Protein AF-A0A2G6DSP4-F1 (afdb_monomer_lite)

Foldseek 3Di:
DVVVVVVVVVVVVVVVVVVVVVVVVVVVPPPPDPDPDDDDDDDDDDDDDDDYDDDDDDDDDDDDDDDDDDDDDDDDDDDDDDDDPPDPPDADPVCLVVQVPVDDDPRSVVNCLVSVVDDDDPDDDLVPPDDPSSLSNLLSVCLVVLPLVSLVVRPDPSSSVVSNVSSVVVVVVVVD

pLDDT: mean 72.89, std 23.58, range [30.69, 98.0]

Structure (mmCIF, N/CA/C/O backbone):
data_AF-A0A2G6DSP4-F1
#
_entry.id   AF-A0A2G6DSP4-F1
#
loop_
_atom_site.group_PDB
_atom_site.id
_atom_site.type_symbol
_atom_site.label_atom_id
_atom_site.label_alt_id
_atom_site.label_comp_id
_atom_site.label_asym_id
_atom_site.label_entity_id
_atom_site.label_seq_id
_atom_site.pdbx_PDB_ins_code
_atom_site.Cartn_x
_atom_site.Cartn_y
_atom_site.Cartn_z
_atom_site.occupancy
_atom_site.B_iso_or_equiv
_atom_site.auth_seq_id
_atom_site.auth_comp_id
_atom_site.auth_asym_id
_atom_site.auth_atom_id
_atom_site.pdbx_PDB_model_num
ATOM 1 N N . MET A 1 1 ? 31.392 -7.273 -40.572 1.00 74.06 1 MET A N 1
ATOM 2 C CA . MET A 1 1 ? 29.928 -7.305 -40.811 1.00 74.06 1 MET A CA 1
ATOM 3 C C . MET A 1 1 ? 29.122 -7.469 -39.525 1.00 74.06 1 MET A C 1
ATOM 5 O O . MET A 1 1 ? 28.198 -6.696 -39.330 1.00 74.06 1 MET A O 1
ATOM 9 N N . PHE A 1 2 ? 29.510 -8.366 -38.612 1.00 83.56 2 PHE A N 1
ATOM 10 C CA . PHE A 1 2 ? 28.795 -8.633 -37.350 1.00 83.56 2 PHE A CA 1
ATOM 11 C C . PHE A 1 2 ? 28.481 -7.394 -36.487 1.00 83.56 2 PHE A C 1
ATOM 13 O O . PHE A 1 2 ? 27.360 -7.232 -36.020 1.00 83.56 2 PHE A O 1
ATOM 20 N N . LYS A 1 3 ? 29.431 -6.455 -36.355 1.00 89.69 3 LYS A N 1
ATOM 21 C CA . LYS A 1 3 ? 29.222 -5.204 -35.598 1.00 89.69 3 LYS A CA 1
ATOM 22 C C . LYS A 1 3 ? 28.083 -4.334 -36.150 1.00 89.69 3 LYS A C 1
ATOM 24 O O . LYS A 1 3 ? 27.388 -3.697 -35.375 1.00 89.69 3 LYS A O 1
ATOM 29 N N . LYS A 1 4 ? 27.869 -4.324 -37.472 1.00 91.62 4 LYS A N 1
ATOM 30 C CA . LYS A 1 4 ? 26.783 -3.546 -38.092 1.00 91.62 4 LYS A CA 1
ATOM 31 C C . LYS A 1 4 ? 25.419 -4.172 -37.792 1.00 91.62 4 LYS A C 1
ATOM 33 O O . LYS A 1 4 ? 24.490 -3.451 -37.468 1.00 91.62 4 LYS A O 1
ATOM 38 N N . ILE A 1 5 ? 25.343 -5.504 -37.815 1.00 95.62 5 ILE A N 1
ATOM 39 C CA . ILE A 1 5 ? 24.121 -6.264 -37.510 1.00 95.62 5 ILE A CA 1
ATOM 40 C C . ILE A 1 5 ? 23.696 -6.052 -36.050 1.00 95.62 5 ILE A C 1
ATOM 42 O O . ILE A 1 5 ? 22.528 -5.782 -35.791 1.00 95.62 5 ILE A O 1
ATOM 46 N N . LEU A 1 6 ? 24.643 -6.096 -35.106 1.00 95.31 6 LEU A N 1
ATOM 47 C CA . LEU A 1 6 ? 24.352 -5.854 -33.687 1.00 95.31 6 LEU A CA 1
ATOM 48 C C . LEU A 1 6 ? 23.827 -4.436 -33.428 1.00 95.31 6 LEU A C 1
ATOM 50 O O . LEU A 1 6 ? 22.867 -4.269 -32.682 1.00 95.31 6 LEU A O 1
ATOM 54 N N . ILE A 1 7 ? 24.407 -3.424 -34.082 1.00 96.88 7 ILE A N 1
ATOM 55 C CA . ILE A 1 7 ? 23.937 -2.036 -33.960 1.00 96.88 7 ILE A CA 1
ATOM 56 C C . ILE A 1 7 ? 22.513 -1.896 -34.513 1.00 96.88 7 ILE A C 1
ATOM 58 O O . ILE A 1 7 ? 21.670 -1.270 -33.878 1.00 96.88 7 ILE A O 1
ATOM 62 N N . THR A 1 8 ? 22.215 -2.511 -35.661 1.00 97.25 8 THR A N 1
ATOM 63 C CA . THR A 1 8 ? 20.864 -2.473 -36.239 1.00 97.25 8 THR A CA 1
ATOM 64 C C . THR A 1 8 ? 19.833 -3.137 -35.324 1.00 97.25 8 THR A C 1
ATOM 66 O O . THR A 1 8 ? 18.770 -2.564 -35.104 1.00 97.25 8 THR A O 1
ATOM 69 N N . LEU A 1 9 ? 20.151 -4.296 -34.737 1.00 96.94 9 LEU A N 1
ATOM 70 C CA . LEU A 1 9 ? 19.259 -4.973 -33.788 1.00 96.94 9 LEU A CA 1
ATOM 71 C C . LEU A 1 9 ? 19.007 -4.139 -32.526 1.00 96.94 9 LEU A C 1
ATOM 73 O O . LEU A 1 9 ? 17.872 -4.060 -32.062 1.00 96.94 9 LEU A O 1
ATOM 77 N N . TYR A 1 10 ? 20.039 -3.474 -32.006 1.00 97.31 10 TYR A N 1
ATOM 78 C CA . TYR A 1 10 ? 19.914 -2.603 -30.838 1.00 97.31 10 TYR A CA 1
ATOM 79 C C . TYR A 1 10 ? 18.971 -1.417 -31.093 1.00 97.31 10 TYR A C 1
ATOM 81 O O . TYR A 1 10 ? 18.106 -1.124 -30.270 1.00 97.31 10 TYR A O 1
ATOM 89 N N . ILE A 1 11 ? 19.075 -0.780 -32.263 1.00 97.94 11 ILE A N 1
ATOM 90 C CA . ILE A 1 11 ? 18.191 0.332 -32.648 1.00 97.94 11 ILE A CA 1
ATOM 91 C C . ILE A 1 11 ? 16.733 -0.138 -32.758 1.00 97.94 11 ILE A C 1
ATOM 93 O O . ILE A 1 11 ? 15.834 0.554 -32.282 1.00 97.94 11 ILE A O 1
ATOM 97 N N . ILE A 1 12 ? 16.494 -1.321 -33.337 1.00 98.00 12 ILE A N 1
ATOM 98 C CA . ILE A 1 12 ? 15.145 -1.898 -33.453 1.00 98.00 12 ILE A CA 1
ATOM 99 C C . ILE A 1 12 ? 14.545 -2.166 -32.065 1.00 98.00 12 ILE A C 1
ATOM 101 O O . ILE A 1 12 ? 13.392 -1.813 -31.824 1.00 98.00 12 ILE A O 1
ATOM 105 N N . MET A 1 13 ? 15.330 -2.727 -31.141 1.00 97.31 13 MET A N 1
ATOM 106 C CA . MET A 1 13 ? 14.898 -2.966 -29.757 1.00 97.31 13 MET A CA 1
ATOM 107 C C . MET A 1 13 ? 14.516 -1.670 -29.034 1.00 97.31 13 MET A C 1
ATOM 109 O O . MET A 1 13 ? 13.455 -1.608 -28.415 1.00 97.31 13 MET A O 1
ATOM 113 N N . ILE A 1 14 ? 15.333 -0.616 -29.149 1.00 97.81 14 ILE A N 1
ATOM 114 C CA . ILE A 1 14 ? 15.015 0.687 -28.543 1.00 97.81 14 ILE A CA 1
ATOM 115 C C . ILE A 1 14 ? 13.736 1.270 -29.143 1.00 97.81 14 ILE A C 1
ATOM 117 O O . ILE A 1 14 ? 12.874 1.738 -28.403 1.00 97.81 14 ILE A O 1
ATOM 121 N N . ALA A 1 15 ? 13.588 1.234 -30.469 1.00 97.88 15 ALA A N 1
ATOM 122 C CA . ALA A 1 15 ? 12.401 1.765 -31.132 1.00 97.88 15 ALA A CA 1
ATOM 123 C C . ALA A 1 15 ? 11.121 1.041 -30.679 1.00 97.88 15 ALA A C 1
ATOM 125 O O . ALA A 1 15 ? 10.113 1.695 -30.415 1.00 97.88 15 ALA A O 1
ATOM 126 N N . ALA A 1 16 ? 11.175 -0.286 -30.520 1.00 97.50 16 ALA A N 1
ATOM 127 C CA . ALA A 1 16 ? 10.059 -1.074 -30.002 1.00 97.50 16 ALA A CA 1
ATOM 128 C C . ALA A 1 16 ? 9.719 -0.713 -28.545 1.00 97.50 16 ALA A C 1
ATOM 130 O O . ALA A 1 16 ? 8.546 -0.529 -28.220 1.00 97.50 16 ALA A O 1
ATOM 131 N N . ALA A 1 17 ? 10.730 -0.549 -27.685 1.00 97.31 17 ALA A N 1
ATOM 132 C CA . ALA A 1 17 ? 10.531 -0.147 -26.293 1.00 97.31 17 ALA A CA 1
ATOM 133 C C . ALA A 1 17 ? 9.908 1.256 -26.178 1.00 97.31 17 ALA A C 1
ATOM 135 O O . ALA A 1 17 ? 8.957 1.450 -25.422 1.00 97.31 17 ALA A O 1
ATOM 136 N N . LEU A 1 18 ? 10.394 2.220 -26.969 1.00 97.19 18 LEU A N 1
ATOM 137 C CA . LEU A 1 18 ? 9.844 3.578 -27.013 1.00 97.19 18 LEU A CA 1
ATOM 138 C C . LEU A 1 18 ? 8.404 3.597 -27.538 1.00 97.19 18 LEU A C 1
ATOM 140 O O . LEU A 1 18 ? 7.562 4.297 -26.978 1.00 97.19 18 LEU A O 1
ATOM 144 N N . TYR A 1 19 ? 8.107 2.808 -28.575 1.00 97.06 19 TYR A N 1
ATOM 145 C CA . TYR A 1 19 ? 6.747 2.663 -29.092 1.00 97.06 19 TYR A CA 1
ATOM 146 C C . TYR A 1 19 ? 5.806 2.102 -28.020 1.00 97.06 19 TYR A C 1
ATOM 148 O O . TYR A 1 19 ? 4.752 2.679 -27.762 1.00 97.06 19 TYR A O 1
ATOM 156 N N . PHE A 1 20 ? 6.210 1.028 -27.337 1.00 96.31 20 PHE A N 1
ATOM 157 C CA . PHE A 1 20 ? 5.413 0.424 -26.272 1.00 96.31 20 PHE A CA 1
ATOM 158 C C . PHE A 1 20 ? 5.158 1.406 -25.121 1.00 96.31 20 PHE A C 1
ATOM 160 O O . PHE A 1 20 ? 4.007 1.601 -24.724 1.00 96.31 20 PHE A O 1
ATOM 167 N N . ALA A 1 21 ? 6.199 2.104 -24.654 1.00 95.06 21 ALA A N 1
ATOM 168 C CA . ALA A 1 21 ? 6.062 3.144 -23.639 1.00 95.06 21 ALA A CA 1
ATOM 169 C C . ALA A 1 21 ? 5.062 4.228 -24.076 1.00 95.06 21 ALA A C 1
ATOM 171 O O . ALA A 1 21 ? 4.137 4.547 -23.329 1.00 95.06 21 ALA A O 1
ATOM 172 N N . TYR A 1 22 ? 5.181 4.735 -25.308 1.00 95.12 22 TYR A N 1
ATOM 173 C CA . TYR A 1 22 ? 4.259 5.734 -25.850 1.00 95.12 22 TYR A CA 1
ATOM 174 C C . TYR A 1 22 ? 2.797 5.264 -25.820 1.00 95.12 22 TYR A C 1
ATOM 176 O O . TYR A 1 22 ? 1.933 6.028 -25.393 1.00 95.12 22 TYR A O 1
ATOM 184 N N . THR A 1 23 ? 2.507 4.012 -26.198 1.00 92.94 23 THR A N 1
ATOM 185 C CA . THR A 1 23 ? 1.124 3.492 -26.175 1.00 92.94 23 THR A CA 1
ATOM 186 C C . THR A 1 23 ? 0.513 3.476 -24.771 1.00 92.94 23 THR A C 1
ATOM 188 O O . THR A 1 23 ? -0.645 3.862 -24.599 1.00 92.94 23 THR A O 1
ATOM 191 N N . ILE A 1 24 ? 1.299 3.112 -23.752 1.00 88.94 24 ILE A N 1
ATOM 192 C CA . ILE A 1 24 ? 0.845 3.095 -22.357 1.00 88.94 24 ILE A CA 1
ATOM 193 C C . ILE A 1 24 ? 0.567 4.518 -21.874 1.00 88.94 24 ILE A C 1
ATOM 195 O O . ILE A 1 24 ? -0.495 4.777 -21.310 1.00 88.94 24 ILE A O 1
ATOM 199 N N . PHE A 1 25 ? 1.472 5.465 -22.127 1.00 86.56 25 PHE A N 1
ATOM 200 C CA . PHE A 1 25 ? 1.278 6.849 -21.688 1.00 86.56 25 PHE A CA 1
ATOM 201 C C . PHE A 1 25 ? 0.152 7.567 -22.445 1.00 86.56 25 PHE A C 1
ATOM 203 O O . PHE A 1 25 ? -0.599 8.327 -21.835 1.00 86.56 25 PHE A O 1
ATOM 210 N N . ALA A 1 26 ? -0.036 7.286 -23.738 1.00 83.62 26 ALA A N 1
ATOM 211 C CA . ALA A 1 26 ? -1.127 7.858 -24.526 1.00 83.62 26 ALA A CA 1
ATOM 212 C C . ALA A 1 26 ? -2.509 7.465 -23.974 1.00 83.62 26 ALA A C 1
ATOM 214 O O . ALA A 1 26 ? -3.387 8.322 -23.883 1.00 83.62 26 ALA A O 1
ATOM 215 N N . SER A 1 27 ? -2.676 6.213 -23.526 1.00 74.62 27 SER A N 1
ATOM 216 C CA . SER A 1 27 ? -3.934 5.735 -22.928 1.00 74.62 27 SER A CA 1
ATOM 217 C C . SER A 1 27 ? -4.312 6.426 -21.612 1.00 74.62 27 SER A C 1
ATOM 219 O O . SER A 1 27 ? -5.484 6.449 -21.249 1.00 74.62 27 SER A O 1
ATOM 221 N N . ARG A 1 28 ? -3.346 7.025 -20.901 1.00 71.75 28 ARG A N 1
ATOM 222 C CA . ARG A 1 28 ? -3.590 7.696 -19.611 1.00 71.75 28 ARG A CA 1
ATOM 223 C C . ARG A 1 28 ? -3.931 9.179 -19.759 1.00 71.75 28 ARG A C 1
ATOM 225 O O . ARG A 1 28 ? -4.594 9.732 -18.890 1.00 71.75 28 ARG A O 1
ATOM 232 N N . ASN A 1 29 ? -3.540 9.811 -20.865 1.00 66.69 29 ASN A N 1
ATOM 233 C CA . ASN A 1 29 ? -3.764 11.243 -21.086 1.00 66.69 29 ASN A CA 1
ATOM 234 C C . ASN A 1 29 ? -5.109 11.569 -21.763 1.00 66.69 29 ASN A C 1
ATOM 236 O O . ASN A 1 29 ? -5.403 12.741 -21.979 1.00 66.69 29 ASN A O 1
ATOM 240 N N . THR A 1 30 ? -5.931 10.568 -22.101 1.00 59.56 30 THR A N 1
ATOM 241 C CA . THR A 1 30 ? -7.232 10.762 -22.778 1.00 59.56 30 THR A CA 1
ATOM 242 C C . THR A 1 30 ? -8.449 10.727 -21.847 1.00 59.56 30 THR A C 1
ATOM 244 O O . THR A 1 30 ? -9.575 10.635 -22.326 1.00 59.56 30 THR A O 1
ATOM 247 N N . THR A 1 31 ? -8.262 10.870 -20.533 1.00 56.25 31 THR A N 1
ATOM 248 C CA . THR A 1 31 ? -9.366 11.117 -19.589 1.00 56.25 31 THR A CA 1
ATOM 249 C C . THR A 1 31 ? -9.404 12.601 -19.233 1.00 56.25 31 THR A C 1
ATOM 251 O O . THR A 1 31 ? -9.056 13.012 -18.131 1.00 56.25 31 THR A O 1
ATOM 254 N N . THR A 1 32 ? -9.789 13.443 -20.195 1.00 56.56 32 THR A N 1
ATOM 255 C CA . THR A 1 32 ? -10.359 14.755 -19.867 1.00 56.56 32 THR A CA 1
ATOM 256 C C . THR A 1 32 ? -11.834 14.521 -19.583 1.00 56.56 32 THR A C 1
ATOM 258 O O . THR A 1 32 ? -12.647 14.393 -20.495 1.00 56.56 32 THR A O 1
ATOM 261 N N . GLU A 1 33 ? -12.148 14.384 -18.299 1.00 50.41 33 GLU A N 1
ATOM 262 C CA . GLU A 1 33 ? -13.508 14.404 -17.779 1.00 50.41 33 GLU A CA 1
ATOM 263 C C . GLU A 1 33 ? -14.193 15.695 -18.250 1.00 50.41 33 GLU A C 1
ATOM 265 O O . GLU A 1 33 ? -13.796 16.808 -17.898 1.00 50.41 33 GLU A O 1
ATOM 270 N N . HIS A 1 34 ? -15.225 15.554 -19.079 1.00 49.75 34 HIS A N 1
ATOM 271 C CA . HIS A 1 34 ? -16.230 16.592 -19.229 1.00 49.75 34 HIS A CA 1
ATOM 272 C C . HIS A 1 34 ? -16.928 16.725 -17.873 1.00 49.75 34 HIS A C 1
ATOM 274 O O . HIS A 1 34 ? -17.787 15.915 -17.545 1.00 49.75 34 HIS A O 1
ATOM 280 N N . ILE A 1 35 ? -16.556 17.736 -17.090 1.00 53.41 35 ILE A N 1
ATOM 281 C CA . ILE A 1 35 ? -17.362 18.209 -15.963 1.00 53.41 35 ILE A CA 1
ATOM 282 C C . ILE A 1 35 ? -18.519 19.015 -16.577 1.00 53.41 35 ILE A C 1
ATOM 284 O O . ILE A 1 35 ? -18.264 20.105 -17.102 1.00 53.41 35 ILE A O 1
ATOM 288 N N . PRO A 1 36 ? -19.780 18.538 -16.579 1.00 56.47 36 PRO A N 1
ATOM 289 C CA . PRO A 1 36 ? -20.898 19.417 -16.869 1.00 56.47 36 PRO A CA 1
ATOM 290 C C . PRO A 1 36 ? -21.018 20.420 -15.719 1.00 56.47 36 PRO A C 1
ATOM 292 O O . PRO A 1 36 ? -21.270 20.064 -14.570 1.00 56.47 36 PRO A O 1
ATOM 295 N N . ALA A 1 37 ? -20.790 21.692 -16.036 1.00 57.25 37 ALA A N 1
ATOM 296 C CA . ALA A 1 37 ? -21.106 22.795 -15.148 1.00 57.25 37 ALA A CA 1
ATOM 297 C C . ALA A 1 37 ? -22.631 22.884 -15.005 1.00 57.25 37 ALA A C 1
ATOM 299 O O . ALA A 1 37 ? -23.302 23.349 -15.926 1.00 57.25 37 ALA A O 1
ATOM 300 N N . ASP A 1 38 ? -23.166 22.461 -13.861 1.00 46.22 38 ASP A N 1
ATOM 301 C CA . ASP A 1 38 ? -24.540 22.782 -13.479 1.00 46.22 38 ASP A CA 1
ATOM 302 C C . ASP A 1 38 ? -24.531 23.995 -12.524 1.00 46.22 38 ASP A C 1
ATOM 304 O O . ASP A 1 38 ? -23.800 23.996 -11.523 1.00 46.22 38 ASP A O 1
ATOM 308 N N . PRO A 1 39 ? -25.274 25.076 -12.825 1.00 55.09 39 PRO A N 1
ATOM 309 C CA . PRO A 1 39 ? -25.235 26.304 -12.051 1.00 55.09 39 PRO A CA 1
ATOM 310 C C . PRO A 1 39 ? -26.110 26.186 -10.801 1.00 55.09 39 PRO A C 1
ATOM 312 O O . PRO A 1 39 ? -27.340 26.191 -10.873 1.00 55.09 39 PRO A O 1
ATOM 315 N N . ILE A 1 40 ? -25.476 26.194 -9.626 1.00 50.16 40 ILE A N 1
ATOM 316 C CA . ILE A 1 40 ? -26.165 26.436 -8.354 1.00 50.16 40 ILE A CA 1
ATOM 317 C C . ILE A 1 40 ? -26.716 27.869 -8.379 1.00 50.16 40 ILE A C 1
ATOM 319 O O . ILE A 1 40 ? -26.013 28.854 -8.136 1.00 50.16 40 ILE A O 1
ATOM 323 N N . LYS A 1 41 ? -28.006 27.982 -8.711 1.00 47.81 41 LYS A N 1
ATOM 324 C CA . LYS A 1 41 ? -28.804 29.188 -8.500 1.00 47.81 41 LYS A CA 1
ATOM 325 C C . LYS A 1 41 ? -28.853 29.488 -7.005 1.00 47.81 41 LYS A C 1
ATOM 327 O O . LYS A 1 41 ? -29.266 28.664 -6.195 1.00 47.81 41 LYS A O 1
ATOM 332 N N . ARG A 1 42 ? -28.449 30.711 -6.670 1.00 54.75 42 ARG A N 1
ATOM 333 C CA . ARG A 1 42 ? -28.670 31.350 -5.374 1.00 54.75 42 ARG A CA 1
ATOM 334 C C . ARG A 1 42 ? -30.176 31.409 -5.104 1.00 54.75 42 ARG A C 1
ATOM 336 O O . ARG A 1 42 ? -30.903 31.929 -5.944 1.00 54.75 42 ARG A O 1
ATOM 343 N N . HIS A 1 43 ? -30.608 30.985 -3.922 1.00 40.31 43 HIS A N 1
ATOM 344 C CA . HIS A 1 43 ? -31.822 31.512 -3.305 1.00 40.31 43 HIS A CA 1
ATOM 345 C C . HIS A 1 43 ? -31.456 32.048 -1.922 1.00 40.31 43 HIS A C 1
ATOM 347 O O . HIS A 1 43 ? -31.260 31.302 -0.967 1.00 40.31 43 HIS A O 1
ATOM 353 N N . LEU A 1 44 ? -31.296 33.368 -1.871 1.00 52.34 44 LEU A N 1
ATOM 354 C CA . LEU A 1 44 ? -31.279 34.183 -0.665 1.00 52.34 44 LEU A CA 1
ATOM 355 C C . LEU A 1 44 ? -32.470 35.137 -0.820 1.00 52.34 44 LEU A C 1
ATOM 357 O O . LEU A 1 44 ? -32.388 36.092 -1.585 1.00 52.34 44 LEU A O 1
ATOM 361 N N . GLU A 1 45 ? -33.580 34.828 -0.158 1.00 45.62 45 GLU A N 1
ATOM 362 C CA . GLU A 1 45 ? -34.777 35.673 -0.004 1.00 45.62 45 GLU A CA 1
ATOM 363 C C . GLU A 1 45 ? -35.487 35.103 1.240 1.00 45.62 45 GLU A C 1
ATOM 365 O O . GLU A 1 45 ? -35.850 33.932 1.243 1.00 45.62 45 GLU A O 1
ATOM 370 N N . LYS A 1 46 ? -35.328 35.668 2.442 1.00 44.03 46 LYS A N 1
ATOM 371 C CA . LYS A 1 46 ? -35.933 36.896 2.986 1.00 44.03 46 LYS A CA 1
ATOM 372 C C . LYS A 1 46 ? -37.467 36.849 2.950 1.00 44.03 46 LYS A C 1
ATOM 374 O O . LYS A 1 46 ? -38.036 37.147 1.920 1.00 44.03 46 LYS A O 1
ATOM 379 N N . ASP A 1 47 ? -38.076 36.478 4.079 1.00 40.72 47 ASP A N 1
ATOM 380 C CA . ASP A 1 47 ? -39.237 37.138 4.714 1.00 40.72 47 ASP A CA 1
ATOM 381 C C . ASP A 1 47 ? -39.562 36.398 6.028 1.00 40.72 47 ASP A C 1
ATOM 383 O O . ASP A 1 47 ? -39.565 35.173 6.093 1.00 40.72 47 ASP A O 1
ATOM 387 N N . GLU A 1 48 ? -39.432 37.056 7.179 1.00 38.97 48 GLU A N 1
ATOM 388 C CA . GLU A 1 48 ? -40.455 37.857 7.875 1.00 38.97 48 GLU A CA 1
ATOM 389 C C . GLU A 1 48 ? -41.489 37.014 8.657 1.00 38.97 48 GLU A C 1
ATOM 391 O O . GLU A 1 48 ? -42.467 36.502 8.134 1.00 38.97 48 GLU A O 1
ATOM 396 N N . LYS A 1 49 ? -41.241 36.922 9.971 1.00 36.81 49 LYS A N 1
ATOM 397 C CA . LYS A 1 49 ? -42.154 37.366 11.037 1.00 36.81 49 LYS A CA 1
ATOM 398 C C . LYS A 1 49 ? -43.608 36.854 10.989 1.00 36.81 49 LYS A C 1
ATOM 400 O O . LYS A 1 49 ? -44.473 37.478 10.388 1.00 36.81 49 LYS A O 1
ATOM 405 N N . GLN A 1 50 ? -43.928 35.892 11.862 1.00 39.78 50 GLN A N 1
ATOM 406 C CA . GLN A 1 50 ? -45.215 35.926 12.563 1.00 39.78 50 GLN A CA 1
ATOM 407 C C . GLN A 1 50 ? -45.120 35.375 13.991 1.00 39.78 50 GLN A C 1
ATOM 409 O O . GLN A 1 50 ? -44.458 34.383 14.279 1.00 39.78 50 GLN A O 1
ATOM 414 N N . THR A 1 51 ? -45.763 36.120 14.882 1.00 31.62 51 THR A N 1
ATOM 415 C CA . THR A 1 51 ? -45.713 36.099 16.341 1.00 31.62 51 THR A CA 1
ATOM 416 C C . THR A 1 51 ? -46.973 35.434 16.918 1.00 31.62 51 THR A C 1
ATOM 418 O O . THR A 1 51 ? -48.066 35.789 16.489 1.00 31.62 51 THR A O 1
ATOM 421 N N . SER A 1 52 ? -46.779 34.614 17.971 1.00 43.19 52 SER A N 1
ATOM 422 C CA . SER A 1 52 ? -47.674 34.320 19.130 1.00 43.19 52 SER A CA 1
ATOM 423 C C . SER A 1 52 ? -48.966 33.489 18.963 1.00 43.19 52 SER A C 1
ATOM 425 O O . SER A 1 52 ? -49.483 33.401 17.854 1.00 43.19 52 SER A O 1
ATOM 427 N N . PRO A 1 53 ? -49.626 33.040 20.071 1.00 47.84 53 PRO A N 1
ATOM 428 C CA . PRO A 1 53 ? -49.146 32.685 21.434 1.00 47.84 53 PRO A CA 1
ATOM 429 C C . PRO A 1 53 ? -49.847 31.443 22.072 1.00 47.84 53 PRO A C 1
ATOM 431 O O . PRO A 1 53 ? -50.923 31.038 21.648 1.00 47.84 53 PRO A O 1
ATOM 434 N N . ASN A 1 54 ? -49.278 30.906 23.163 1.00 34.69 54 ASN A N 1
ATOM 435 C CA . ASN A 1 54 ? -49.969 30.449 24.399 1.00 34.69 54 ASN A CA 1
ATOM 436 C C . ASN A 1 54 ? -48.874 30.020 25.407 1.00 34.69 54 ASN A C 1
ATOM 438 O O . ASN A 1 54 ? -48.095 29.129 25.091 1.00 34.69 54 ASN A O 1
ATOM 442 N N . HIS A 1 55 ? -48.561 30.768 26.479 1.00 34.78 55 HIS A N 1
ATOM 443 C CA . HIS A 1 55 ? -49.268 30.907 27.777 1.00 34.78 55 HIS A CA 1
ATOM 444 C C . HIS A 1 55 ? -49.516 29.532 28.429 1.00 34.78 55 HIS A C 1
ATOM 446 O O . HIS A 1 55 ? -50.262 28.733 27.873 1.00 34.78 55 HIS A O 1
ATOM 452 N N . ILE A 1 56 ? -48.803 29.144 29.498 1.00 42.81 56 ILE A N 1
ATOM 453 C CA . ILE A 1 56 ? -49.067 29.392 30.943 1.00 42.81 56 ILE A CA 1
ATOM 454 C C . ILE A 1 56 ? -47.731 29.165 31.710 1.00 42.81 56 ILE A C 1
ATOM 456 O O . ILE A 1 56 ? -47.096 28.136 31.500 1.00 42.81 56 ILE A O 1
ATOM 460 N N . GLU A 1 57 ? -47.101 30.191 32.310 1.00 36.72 57 GLU A N 1
ATOM 461 C CA . GLU A 1 57 ? -47.101 30.575 33.755 1.00 36.72 57 GLU A CA 1
ATOM 462 C C . GLU A 1 57 ? -46.921 29.398 34.745 1.00 36.72 57 GLU A C 1
ATOM 464 O O . GLU A 1 57 ? -47.756 28.510 34.803 1.00 36.72 57 GLU A O 1
ATOM 469 N N . ALA A 1 58 ? -45.780 29.218 35.422 1.00 37.97 58 ALA A N 1
ATOM 470 C CA . ALA A 1 58 ? -45.154 29.995 36.512 1.00 37.97 58 ALA A CA 1
ATOM 471 C C . ALA A 1 58 ? -45.448 29.406 37.911 1.00 37.97 58 ALA A C 1
ATOM 473 O O . ALA A 1 58 ? -46.603 29.310 38.307 1.00 37.97 58 ALA A O 1
ATOM 474 N N . GLN A 1 59 ? -44.368 29.061 38.629 1.00 36.38 59 GLN A N 1
ATOM 475 C CA . GLN A 1 59 ? -44.045 29.309 40.056 1.00 36.38 59 GLN A CA 1
ATOM 476 C C . GLN A 1 59 ? -43.209 28.137 40.618 1.00 36.38 59 GLN A C 1
ATOM 478 O O . GLN A 1 59 ? -43.658 26.999 40.587 1.00 36.38 59 GLN A O 1
ATOM 483 N N . GLU A 1 60 ? -41.898 28.264 40.850 1.00 37.62 60 GLU A N 1
ATOM 484 C CA . GLU A 1 60 ? -41.127 28.996 41.886 1.00 37.62 60 GLU A CA 1
ATOM 485 C C . GLU A 1 60 ? -41.075 28.310 43.269 1.00 37.62 60 GLU A C 1
ATOM 487 O O . GLU A 1 60 ? -42.099 27.900 43.803 1.00 37.62 60 GLU A O 1
ATOM 492 N N . GLN A 1 61 ? -39.851 28.306 43.831 1.00 34.44 61 GLN A N 1
ATOM 493 C CA . GLN A 1 61 ? -39.446 28.087 45.236 1.00 34.44 61 GLN A CA 1
ATOM 494 C C . GLN A 1 61 ? -39.414 26.643 45.779 1.00 34.44 61 GLN A C 1
ATOM 496 O O . GLN A 1 61 ? -40.295 25.844 45.516 1.00 34.44 61 GLN A O 1
ATOM 501 N N . GLU A 1 62 ? -38.481 26.205 46.632 1.00 37.03 62 GLU A N 1
ATOM 502 C CA . GLU A 1 62 ? -37.176 26.663 47.144 1.00 37.03 62 GLU A CA 1
ATOM 503 C C . GLU A 1 62 ? -36.667 25.522 48.072 1.00 37.03 62 GLU A C 1
ATOM 505 O O . GLU A 1 62 ? -37.480 24.832 48.683 1.00 37.03 62 GLU A O 1
ATOM 510 N N . LYS A 1 63 ? -35.342 25.418 48.271 1.00 30.69 63 LYS A N 1
ATOM 511 C CA . LYS A 1 63 ? -34.675 25.040 49.545 1.00 30.69 63 LYS A CA 1
ATOM 512 C C . LYS A 1 63 ? -34.378 23.562 49.915 1.00 30.69 63 LYS A C 1
ATOM 514 O O . LYS A 1 63 ? -35.245 22.777 50.270 1.00 30.69 63 LYS A O 1
ATOM 519 N N . SER A 1 64 ? -33.060 23.308 49.949 1.00 36.50 64 SER A N 1
ATOM 520 C CA . SER A 1 64 ? -32.204 22.522 50.871 1.00 36.50 64 SER A CA 1
ATOM 521 C C . SER A 1 64 ? -32.738 21.295 51.627 1.00 36.50 64 SER A C 1
ATOM 523 O O . SER A 1 64 ? -33.572 21.453 52.508 1.00 36.50 64 SER A O 1
ATOM 525 N N . GLN A 1 65 ? -32.038 20.152 51.514 1.00 33.81 65 GLN A N 1
ATOM 526 C CA . GLN A 1 65 ? -31.171 19.645 52.598 1.00 33.81 65 GLN A CA 1
ATOM 527 C C . GLN A 1 65 ? -30.307 18.431 52.201 1.00 33.81 65 GLN A C 1
ATOM 529 O O . GLN A 1 65 ? -30.678 17.583 51.401 1.00 33.81 65 GLN A O 1
ATOM 534 N N . GLU A 1 66 ? -29.140 18.432 52.827 1.00 43.72 66 GLU A N 1
ATOM 535 C CA . GLU A 1 66 ? -28.001 17.516 52.881 1.00 43.72 66 GLU A CA 1
ATOM 536 C C . GLU A 1 66 ? -28.326 16.121 53.460 1.00 43.72 66 GLU A C 1
ATOM 538 O O . GLU A 1 66 ? -29.079 16.033 54.434 1.00 43.72 66 GLU A O 1
ATOM 543 N N . LYS A 1 67 ? -27.709 15.056 52.911 1.00 37.91 67 LYS A N 1
ATOM 544 C CA . LYS A 1 67 ? -27.141 13.914 53.664 1.00 37.91 67 LYS A CA 1
ATOM 545 C C . LYS A 1 67 ? -26.315 12.949 52.790 1.00 37.91 67 LYS A C 1
ATOM 547 O O . LYS A 1 67 ? -26.716 12.617 51.678 1.00 37.91 67 LYS A O 1
ATOM 552 N N . GLU A 1 68 ? -25.185 12.534 53.368 1.00 41.34 68 GLU A N 1
ATOM 553 C CA . GLU A 1 68 ? -24.328 11.359 53.093 1.00 41.34 68 GLU A CA 1
ATOM 554 C C . GLU A 1 68 ? -25.176 10.085 52.829 1.00 41.34 68 GLU A C 1
ATOM 556 O O . GLU A 1 68 ? -26.305 9.997 53.306 1.00 41.34 68 GLU A O 1
ATOM 561 N N . ASP A 1 69 ? -24.763 9.048 52.094 1.00 36.53 69 ASP A N 1
ATOM 562 C CA . ASP A 1 69 ? -23.466 8.369 52.109 1.00 36.53 69 ASP A CA 1
ATOM 563 C C . ASP A 1 69 ? -23.354 7.340 50.950 1.00 36.53 69 ASP A C 1
ATOM 565 O O . ASP A 1 69 ? -24.357 6.892 50.395 1.00 36.53 69 ASP A O 1
ATOM 569 N N . GLU A 1 70 ? -22.108 6.981 50.641 1.00 38.69 70 GLU A N 1
ATOM 570 C CA . GLU A 1 70 ? -21.559 5.755 50.028 1.00 38.69 70 GLU A CA 1
ATOM 571 C C . GLU A 1 70 ? -22.319 4.842 49.015 1.00 38.69 70 GLU A C 1
ATOM 573 O O . GLU A 1 70 ? -23.230 4.087 49.336 1.00 38.69 70 GLU A O 1
ATOM 578 N N . ASN A 1 71 ? -21.650 4.699 47.856 1.00 34.88 71 ASN A N 1
ATOM 579 C CA . ASN A 1 71 ? -21.162 3.435 47.262 1.00 34.88 71 ASN A CA 1
ATOM 580 C C . ASN A 1 71 ? -22.030 2.633 46.255 1.00 34.88 71 ASN A C 1
ATOM 582 O O . ASN A 1 71 ? -23.131 2.172 46.536 1.00 34.88 71 ASN A O 1
ATOM 586 N N . THR A 1 72 ? -21.346 2.273 45.155 1.00 33.50 72 THR A N 1
ATOM 587 C CA . THR A 1 72 ? -21.507 1.072 44.299 1.00 33.50 72 THR A CA 1
ATOM 588 C C . THR A 1 72 ? -22.109 1.255 42.892 1.00 33.50 72 THR A C 1
ATOM 590 O O . THR A 1 72 ? -23.301 1.108 42.675 1.00 33.50 72 THR A O 1
ATOM 593 N N . LYS A 1 73 ? -21.193 1.475 41.931 1.00 36.88 73 LYS A N 1
ATOM 594 C CA . LYS A 1 73 ? -20.840 0.590 40.789 1.00 36.88 73 LYS A CA 1
ATOM 595 C C . LYS A 1 73 ? -21.907 0.186 39.743 1.00 36.88 73 LYS A C 1
ATOM 597 O O . LYS A 1 73 ? -22.877 -0.479 40.076 1.00 36.88 73 LYS A O 1
ATOM 602 N N . ASN A 1 74 ? -21.494 0.360 38.472 1.00 34.22 74 ASN A N 1
ATOM 603 C CA . ASN A 1 74 ? -21.965 -0.280 37.224 1.00 34.22 74 ASN A CA 1
ATOM 604 C C . ASN A 1 74 ? -23.400 0.040 36.782 1.00 34.22 74 ASN A C 1
ATOM 606 O O . ASN A 1 74 ? -24.276 0.250 37.600 1.00 34.22 74 ASN A O 1
ATOM 610 N N . SER A 1 75 ? -23.782 -0.048 35.516 1.00 35.44 75 SER A N 1
ATOM 611 C CA . SER A 1 75 ? -23.181 0.026 34.175 1.00 35.44 75 SER A CA 1
ATOM 612 C C . SER A 1 75 ? -24.409 -0.126 33.265 1.00 35.44 75 SER A C 1
ATOM 614 O O . SER A 1 75 ? -25.277 -0.924 33.599 1.00 35.44 75 SER A O 1
ATOM 616 N N . GLU A 1 76 ? -24.426 0.591 32.142 1.00 39.59 76 GLU A N 1
ATOM 617 C CA . GLU A 1 76 ? -25.098 0.210 30.883 1.00 39.59 76 GLU A CA 1
ATOM 618 C C . GLU A 1 76 ? -26.633 0.056 30.849 1.00 39.59 76 GLU A C 1
ATOM 620 O O . GLU A 1 76 ? -27.211 -0.850 31.430 1.00 39.59 76 GLU A O 1
ATOM 625 N N . GLU A 1 77 ? -27.285 0.923 30.066 1.00 33.81 77 GLU A N 1
ATOM 626 C CA . GLU A 1 77 ? -27.938 0.588 28.778 1.00 33.81 77 GLU A CA 1
ATOM 627 C C . GLU A 1 77 ? -28.450 1.910 28.168 1.00 33.81 77 GLU A C 1
ATOM 629 O O . GLU A 1 77 ? -29.158 2.687 28.803 1.00 33.81 77 GLU A O 1
ATOM 634 N N . ASP A 1 78 ? -27.824 2.387 27.094 1.00 36.16 78 ASP A N 1
ATOM 635 C CA . ASP A 1 78 ? -28.158 2.088 25.691 1.00 36.16 78 ASP A CA 1
ATOM 636 C C . ASP A 1 78 ? -29.461 2.753 25.228 1.00 36.16 78 ASP A C 1
ATOM 638 O O . ASP A 1 78 ? -30.554 2.234 25.424 1.00 36.16 78 ASP A O 1
ATOM 642 N N . VAL A 1 79 ? -29.316 3.897 24.549 1.00 34.84 79 VAL A N 1
ATOM 643 C CA . VAL A 1 79 ? -30.244 4.299 23.486 1.00 34.84 79 VAL A CA 1
ATOM 644 C C . VAL A 1 79 ? -29.438 4.943 22.356 1.00 34.84 79 VAL A C 1
ATOM 646 O O . VAL A 1 79 ? -29.115 6.131 22.382 1.00 34.84 79 VAL A O 1
ATOM 649 N N . GLN A 1 80 ? -29.106 4.112 21.366 1.00 41.94 80 GLN A N 1
ATOM 650 C CA . GLN A 1 80 ? -29.171 4.401 19.928 1.00 41.94 80 GLN A CA 1
ATOM 651 C C . GLN A 1 80 ? -28.830 5.836 19.493 1.00 41.94 80 GLN A C 1
ATOM 653 O O . GLN A 1 80 ? -29.700 6.690 19.308 1.00 41.94 80 GLN A O 1
ATOM 658 N N . LYS A 1 81 ? -27.556 6.056 19.158 1.00 36.06 81 LYS A N 1
ATOM 659 C CA . LYS A 1 81 ? -27.185 7.111 18.215 1.00 36.06 81 LYS A CA 1
ATOM 660 C C . LYS A 1 81 ? -27.062 6.491 16.830 1.00 36.06 81 LYS A C 1
ATOM 662 O O . LYS A 1 81 ? -26.080 5.823 16.520 1.00 36.06 81 LYS A O 1
ATOM 667 N N . THR A 1 82 ? -28.101 6.706 16.026 1.00 35.00 82 THR A N 1
ATOM 668 C CA . THR A 1 82 ? -28.114 6.519 14.575 1.00 35.00 82 THR A CA 1
ATOM 669 C C . THR A 1 82 ? -26.775 6.957 13.999 1.00 35.00 82 THR A C 1
ATOM 671 O O . THR A 1 82 ? -26.376 8.115 14.130 1.00 35.00 82 THR A O 1
ATOM 674 N N . GLN A 1 83 ? -26.070 5.988 13.428 1.00 40.91 83 GLN A N 1
ATOM 675 C CA . GLN A 1 83 ? -24.750 6.126 12.841 1.00 40.91 83 GLN A CA 1
ATOM 676 C C . GLN A 1 83 ? -24.884 6.996 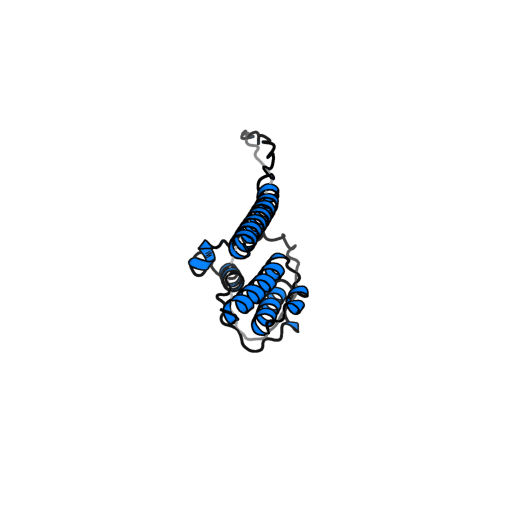11.583 1.00 40.91 83 GLN A C 1
ATOM 678 O O . GLN A 1 83 ? -25.097 6.503 10.477 1.00 40.91 83 GLN A O 1
ATOM 683 N N . GLU A 1 84 ? -24.825 8.317 11.769 1.00 40.56 84 GLU A N 1
ATOM 684 C CA . GLU A 1 84 ? -24.440 9.238 10.706 1.00 40.56 84 GLU A CA 1
ATOM 685 C C . GLU A 1 84 ? -23.106 8.732 10.167 1.00 40.56 84 GLU A C 1
ATOM 687 O O . GLU A 1 84 ? -22.116 8.654 10.898 1.00 40.56 84 GLU A O 1
ATOM 692 N N . ILE A 1 85 ? -23.113 8.334 8.897 1.00 45.09 85 ILE A N 1
ATOM 693 C CA . ILE A 1 85 ? -21.926 8.028 8.109 1.00 45.09 85 ILE A CA 1
ATOM 694 C C . ILE A 1 85 ? -21.027 9.259 8.226 1.00 45.09 85 ILE A C 1
ATOM 696 O O . ILE A 1 85 ? -21.284 10.293 7.607 1.00 45.09 85 ILE A O 1
ATOM 700 N N . SER A 1 86 ? -20.036 9.179 9.113 1.00 48.94 86 SER A N 1
ATOM 701 C CA . SER A 1 86 ? -19.125 10.278 9.376 1.00 48.94 86 SER A CA 1
ATOM 702 C C . SER A 1 86 ? -18.389 10.567 8.078 1.00 48.94 86 SER A C 1
ATOM 704 O O . SER A 1 86 ? -17.833 9.669 7.446 1.00 48.94 86 SER A O 1
ATOM 706 N N . ALA A 1 87 ? -18.447 11.821 7.638 1.00 52.78 87 ALA A N 1
ATOM 707 C CA . ALA A 1 87 ? -17.691 12.294 6.493 1.00 52.78 87 ALA A CA 1
ATOM 708 C C . ALA A 1 87 ? -16.248 11.781 6.606 1.00 52.78 87 ALA A C 1
ATOM 710 O O . ALA A 1 87 ? -15.565 12.091 7.584 1.00 52.78 87 ALA A O 1
ATOM 711 N N . ALA A 1 88 ? -15.821 10.952 5.647 1.00 60.25 88 ALA A N 1
ATOM 712 C CA . ALA A 1 88 ? -14.488 10.368 5.627 1.00 60.25 88 ALA A CA 1
ATOM 713 C C . ALA A 1 88 ? -13.454 11.484 5.823 1.00 60.25 88 ALA A C 1
ATOM 715 O O . ALA A 1 88 ? -13.397 12.435 5.039 1.00 60.25 88 ALA A O 1
ATOM 716 N N . TYR A 1 89 ? -12.676 11.410 6.903 1.00 72.75 89 TYR A N 1
ATOM 717 C CA . TYR A 1 89 ? -11.630 12.390 7.158 1.00 72.75 89 TYR A CA 1
ATOM 718 C C . TYR A 1 89 ? -10.592 12.289 6.041 1.00 72.75 89 TYR A C 1
ATOM 720 O O . TYR A 1 89 ? -9.913 11.272 5.901 1.00 72.75 89 TYR A O 1
ATOM 728 N N . ILE A 1 90 ? -10.479 13.343 5.234 1.00 81.69 90 ILE A N 1
ATOM 729 C CA . ILE A 1 90 ? -9.482 13.420 4.169 1.00 81.69 90 ILE A CA 1
ATOM 730 C C . ILE A 1 90 ? -8.138 13.740 4.829 1.00 81.69 90 ILE A C 1
ATOM 732 O O . ILE A 1 90 ? -7.932 14.860 5.297 1.00 81.69 90 ILE A O 1
ATOM 736 N N . ILE A 1 91 ? -7.251 12.747 4.896 1.00 87.06 91 ILE A N 1
ATOM 737 C CA . ILE A 1 91 ? -5.853 12.913 5.311 1.00 87.06 91 ILE A CA 1
ATOM 738 C C . ILE A 1 91 ? -5.015 13.093 4.049 1.00 87.06 91 ILE A C 1
ATOM 740 O O . ILE A 1 91 ? -5.047 12.253 3.147 1.00 87.06 91 ILE A O 1
ATOM 744 N N . THR A 1 92 ? -4.284 14.200 3.958 1.00 89.31 92 THR A N 1
ATOM 745 C CA . THR A 1 92 ? -3.397 14.490 2.828 1.00 89.31 92 THR A CA 1
ATOM 746 C C . THR A 1 92 ? -1.958 14.086 3.138 1.00 89.31 92 THR A C 1
ATOM 748 O O . THR A 1 92 ? -1.570 13.885 4.287 1.00 89.31 92 THR A O 1
ATOM 751 N N . ARG A 1 93 ? -1.109 14.026 2.108 1.00 88.19 93 ARG A N 1
ATOM 752 C CA . ARG A 1 93 ? 0.326 13.767 2.298 1.00 88.19 93 ARG A CA 1
ATOM 753 C C . ARG A 1 93 ? 0.999 14.830 3.171 1.00 88.19 93 ARG A C 1
ATOM 755 O O . ARG A 1 93 ? 1.807 14.497 4.026 1.00 88.19 93 ARG A O 1
ATOM 762 N N . THR A 1 94 ? 0.595 16.090 3.013 1.00 91.94 94 THR A N 1
ATOM 763 C CA . THR A 1 94 ? 1.098 17.200 3.830 1.00 91.94 94 THR A CA 1
ATOM 764 C C . THR A 1 94 ? 0.769 17.022 5.312 1.00 91.94 94 THR A C 1
ATOM 766 O O . THR A 1 94 ? 1.538 17.467 6.162 1.00 91.94 94 THR A O 1
ATOM 769 N N . ASP A 1 95 ? -0.341 16.359 5.638 1.00 92.69 95 ASP A N 1
ATOM 770 C CA . ASP A 1 95 ? -0.696 16.052 7.023 1.00 92.69 95 ASP A CA 1
ATOM 771 C C . ASP A 1 95 ? 0.241 15.004 7.630 1.00 92.69 95 ASP A C 1
ATOM 773 O O . ASP A 1 95 ? 0.680 15.160 8.774 1.00 92.69 95 ASP A O 1
ATOM 777 N N . CYS A 1 96 ? 0.613 13.991 6.842 1.00 91.06 96 CYS A N 1
ATOM 778 C CA . CYS A 1 96 ? 1.607 12.995 7.233 1.00 91.06 96 CYS A CA 1
ATOM 779 C C . CYS A 1 96 ? 2.999 13.609 7.408 1.00 91.06 96 CYS A C 1
ATOM 781 O O . CYS A 1 96 ? 3.640 13.383 8.434 1.00 91.06 96 CYS A O 1
ATOM 783 N N . ASP A 1 97 ? 3.427 14.463 6.472 1.00 94.38 97 ASP A N 1
ATOM 784 C CA . ASP A 1 97 ? 4.725 15.153 6.535 1.00 94.38 97 ASP A CA 1
ATOM 785 C C . ASP A 1 97 ? 4.837 16.057 7.778 1.00 94.38 97 ASP A C 1
ATOM 787 O O . ASP A 1 97 ? 5.919 16.264 8.326 1.00 94.38 97 ASP A O 1
ATOM 791 N N . LYS A 1 98 ? 3.702 16.582 8.256 1.00 94.50 98 LYS A N 1
ATOM 792 C CA . LYS A 1 98 ? 3.601 17.411 9.466 1.00 94.50 98 LYS A CA 1
ATOM 793 C C . LYS A 1 98 ? 3.253 16.623 10.728 1.00 94.50 98 LYS A C 1
ATOM 795 O O . LYS A 1 98 ? 2.811 17.228 11.710 1.00 94.50 98 LYS A O 1
ATOM 800 N N . MET A 1 99 ? 3.416 15.301 10.717 1.00 91.94 99 MET A N 1
ATOM 801 C CA . MET A 1 99 ? 3.166 14.428 11.868 1.00 91.94 99 MET A CA 1
ATOM 802 C C . MET A 1 99 ? 1.776 14.623 12.498 1.00 91.94 99 MET A C 1
ATOM 804 O O . MET A 1 99 ? 1.628 14.619 13.723 1.00 91.94 99 MET A O 1
ATOM 808 N N . CYS A 1 100 ? 0.747 14.851 11.674 1.00 93.38 100 CYS A N 1
ATOM 809 C CA . CYS A 1 100 ? -0.643 14.989 12.118 1.00 93.38 100 CYS A CA 1
ATOM 810 C C . CYS A 1 100 ? -0.882 16.097 13.161 1.00 93.38 100 CYS A C 1
ATOM 812 O O . CYS A 1 100 ? -1.850 16.049 13.922 1.00 93.38 100 CYS A O 1
ATOM 814 N N . THR A 1 101 ? -0.016 17.112 13.206 1.00 94.00 101 THR A N 1
ATOM 815 C CA . THR A 1 101 ? -0.061 18.194 14.210 1.00 94.00 101 THR A CA 1
ATOM 816 C C . THR A 1 101 ? -1.343 19.027 14.170 1.00 94.00 101 THR A C 1
ATOM 818 O O . THR A 1 101 ? -1.712 19.624 15.178 1.00 94.00 101 THR A O 1
ATOM 821 N N . HIS A 1 102 ? -2.046 19.038 13.035 1.00 92.06 102 HIS A N 1
ATOM 822 C CA . HIS A 1 102 ? -3.311 19.752 12.857 1.00 92.06 102 HIS A CA 1
ATOM 823 C C . HIS A 1 102 ? -4.543 18.997 13.392 1.00 92.06 102 HIS A C 1
ATOM 825 O O . HIS A 1 102 ? -5.627 19.577 13.447 1.00 92.06 102 HIS A O 1
ATOM 831 N N . TYR A 1 103 ? -4.395 17.736 13.815 1.00 90.88 103 TYR A N 1
ATOM 832 C CA . TYR A 1 103 ? -5.491 16.919 14.338 1.00 90.88 103 TYR A CA 1
ATOM 833 C C . TYR A 1 103 ? -5.406 16.759 15.860 1.00 90.88 103 TYR A C 1
ATOM 835 O O . TYR A 1 103 ? -4.325 16.714 16.449 1.00 90.88 103 TYR A O 1
ATOM 843 N N . THR A 1 104 ? -6.566 16.632 16.507 1.00 90.31 104 THR A N 1
ATOM 844 C CA . THR A 1 104 ? -6.705 16.393 17.952 1.00 90.31 104 THR A CA 1
ATOM 845 C C . THR A 1 104 ? -7.686 15.251 18.227 1.00 90.31 104 THR A C 1
ATOM 847 O O .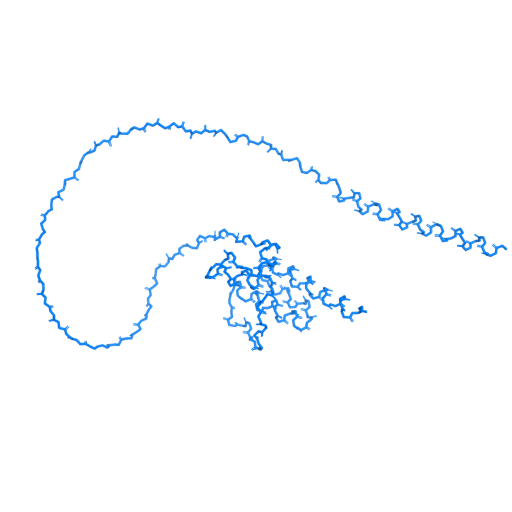 THR A 1 104 ? -8.538 14.943 17.390 1.00 90.31 104 THR A O 1
ATOM 850 N N . GLY A 1 105 ? -7.543 14.606 19.392 1.00 88.06 105 GLY A N 1
ATOM 851 C CA . GLY A 1 105 ? -8.367 13.461 19.802 1.00 88.06 105 GLY A CA 1
ATOM 852 C C . GLY A 1 105 ? -8.309 12.298 18.808 1.00 88.06 105 GLY A C 1
ATOM 853 O O . GLY A 1 105 ? -7.276 12.066 18.179 1.00 88.06 105 GLY A O 1
ATOM 854 N N . ASP A 1 106 ? -9.446 11.635 18.610 1.00 85.12 106 ASP A N 1
ATOM 855 C CA . ASP A 1 106 ? -9.611 10.458 17.743 1.00 85.12 106 ASP A CA 1
ATOM 856 C C . ASP A 1 106 ? -9.160 10.709 16.293 1.00 85.12 106 ASP A C 1
ATOM 858 O O . ASP A 1 106 ? -8.670 9.817 15.601 1.00 85.12 106 ASP A O 1
ATOM 862 N N . LYS A 1 107 ? -9.256 11.959 15.820 1.00 87.12 107 LYS A N 1
ATOM 863 C CA . LYS A 1 107 ? -8.806 12.338 14.470 1.00 87.12 107 LYS A CA 1
ATOM 864 C C . LYS A 1 107 ? -7.287 12.292 14.339 1.00 87.12 107 LYS A C 1
ATOM 866 O O . LYS A 1 107 ? -6.764 11.997 13.266 1.00 87.12 107 LYS A O 1
ATOM 871 N N . LYS A 1 108 ? -6.576 12.608 15.425 1.00 91.50 108 LYS A N 1
ATOM 872 C CA . LYS A 1 108 ? -5.115 12.536 15.466 1.00 91.50 108 LYS A CA 1
ATOM 873 C C . LYS A 1 108 ? -4.661 11.090 15.419 1.00 91.50 108 LYS A C 1
ATOM 875 O O . LYS A 1 108 ? -3.750 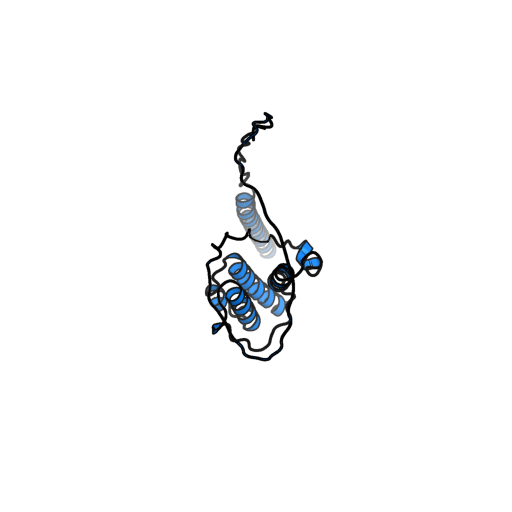10.778 14.665 1.00 91.50 108 LYS A O 1
ATOM 880 N N . GLU A 1 109 ? -5.326 10.226 16.176 1.00 86.44 109 GLU A N 1
ATOM 881 C CA . GLU A 1 109 ? -5.058 8.791 16.173 1.00 86.44 109 GLU A CA 1
ATOM 882 C C . GLU A 1 109 ? -5.305 8.179 14.790 1.00 86.44 109 GLU A C 1
ATOM 884 O O . GLU A 1 109 ? -4.439 7.483 14.265 1.00 86.44 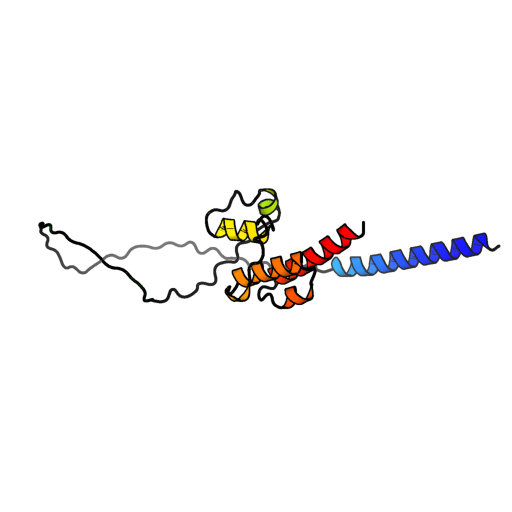109 GLU A O 1
ATOM 889 N N . TYR A 1 110 ? -6.419 8.526 14.138 1.00 85.69 110 TYR A N 1
ATOM 890 C CA . TYR A 1 110 ? -6.676 8.114 12.757 1.00 85.69 110 TYR A CA 1
ATOM 891 C C . TYR A 1 110 ? -5.567 8.569 11.799 1.00 85.69 110 TYR A C 1
ATOM 893 O O . TYR A 1 110 ? -5.061 7.760 11.029 1.00 85.69 110 TYR A O 1
ATOM 901 N N . CYS A 1 111 ? -5.146 9.835 11.871 1.00 90.50 111 CYS A N 1
ATOM 902 C CA . CYS A 1 111 ? -4.067 10.350 11.030 1.00 90.50 111 CYS A CA 1
ATOM 903 C C . CYS A 1 111 ? -2.728 9.640 11.299 1.00 90.50 111 CYS A C 1
ATOM 905 O O . CYS A 1 111 ? -2.049 9.252 10.355 1.00 90.50 111 CYS A O 1
ATOM 907 N N . ILE A 1 112 ? -2.353 9.420 12.565 1.00 90.25 112 ILE A N 1
ATOM 908 C CA . ILE A 1 112 ? -1.105 8.730 12.939 1.00 90.25 112 ILE A CA 1
ATOM 909 C C . ILE A 1 112 ? -1.084 7.312 12.362 1.00 90.25 112 ILE A C 1
ATOM 911 O O . ILE A 1 112 ? -0.089 6.911 11.754 1.00 90.25 112 ILE A O 1
ATOM 915 N N . ASN A 1 113 ? -2.195 6.584 12.503 1.00 85.88 113 ASN A N 1
ATOM 916 C CA . ASN A 1 113 ? -2.344 5.245 11.944 1.00 85.88 113 ASN A CA 1
ATOM 917 C C . ASN A 1 113 ? -2.324 5.275 10.414 1.00 85.88 113 ASN A C 1
ATOM 919 O O . ASN A 1 113 ? -1.601 4.494 9.801 1.00 85.88 113 ASN A O 1
ATOM 923 N N . PHE A 1 114 ? -3.050 6.203 9.788 1.00 85.69 114 PHE A N 1
ATOM 924 C CA . PHE A 1 114 ? -3.080 6.373 8.336 1.00 85.69 114 PHE A CA 1
ATOM 925 C C . PHE A 1 114 ? -1.691 6.680 7.760 1.00 85.69 114 PHE A C 1
ATOM 927 O O . PHE A 1 114 ? -1.309 6.117 6.738 1.00 85.69 114 PHE A O 1
ATOM 934 N N . CYS A 1 115 ? -0.913 7.529 8.427 1.00 88.88 115 CYS A N 1
ATOM 935 C CA . CYS A 1 115 ? 0.415 7.950 7.989 1.00 88.88 115 CYS A CA 1
ATOM 936 C C . CYS A 1 115 ? 1.537 6.959 8.344 1.00 88.88 115 CYS A C 1
ATOM 938 O O . CYS A 1 115 ? 2.692 7.234 8.029 1.00 88.88 115 CYS A O 1
ATOM 940 N N . GLY A 1 116 ? 1.232 5.837 9.012 1.00 84.56 116 GLY A N 1
ATOM 941 C CA . GLY A 1 116 ? 2.240 4.857 9.436 1.00 84.56 116 GLY A CA 1
ATOM 942 C C . GLY A 1 116 ? 3.212 5.397 10.492 1.00 84.56 116 GLY A C 1
ATOM 943 O O . GLY A 1 116 ? 4.345 4.940 10.584 1.00 84.56 116 GLY A O 1
ATOM 944 N N . LEU A 1 117 ? 2.785 6.401 11.264 1.00 84.50 117 LEU A N 1
ATOM 945 C CA . LEU A 1 117 ? 3.577 7.014 12.337 1.00 84.50 117 LEU A CA 1
ATOM 946 C C . LEU A 1 117 ? 3.379 6.303 13.683 1.00 84.50 117 LEU A C 1
ATOM 948 O O . LEU A 1 117 ? 4.037 6.648 14.665 1.00 84.50 117 LEU A O 1
ATOM 952 N N . ALA A 1 118 ? 2.443 5.354 13.750 1.00 80.44 118 ALA A N 1
ATOM 953 C CA . ALA A 1 118 ? 2.225 4.541 14.933 1.00 80.44 118 ALA A CA 1
ATOM 954 C C . ALA A 1 118 ? 3.456 3.661 15.188 1.00 80.44 118 ALA A C 1
ATOM 956 O O . ALA A 1 118 ? 3.956 2.983 14.292 1.00 80.44 118 ALA A O 1
ATOM 957 N N . THR A 1 119 ? 3.956 3.668 16.423 1.00 65.62 119 THR A N 1
ATOM 958 C CA . THR A 1 119 ? 4.985 2.718 16.849 1.00 65.62 119 THR A CA 1
ATOM 959 C C . THR A 1 119 ? 4.372 1.325 16.865 1.00 65.62 119 THR A C 1
ATOM 961 O O . THR A 1 119 ? 3.366 1.123 17.551 1.00 65.62 119 THR A O 1
ATOM 964 N N . ALA A 1 120 ? 4.963 0.390 16.115 1.00 57.25 120 ALA A N 1
ATOM 965 C CA . ALA A 1 120 ? 4.509 -0.995 16.037 1.00 57.25 120 ALA A CA 1
ATOM 966 C C . ALA A 1 120 ? 4.253 -1.541 17.448 1.00 57.25 120 ALA A C 1
ATOM 968 O O . ALA A 1 120 ? 5.154 -1.598 18.286 1.00 57.25 120 ALA A O 1
ATOM 969 N N . THR A 1 121 ? 2.995 -1.871 17.731 1.00 55.69 121 THR A N 1
ATOM 970 C CA . THR A 1 121 ? 2.621 -2.466 19.012 1.00 55.69 121 THR A CA 1
ATOM 971 C C . THR A 1 121 ? 2.852 -3.964 18.872 1.00 55.69 121 THR A C 1
ATOM 973 O O . THR A 1 121 ? 2.095 -4.642 18.177 1.00 55.69 121 THR A O 1
ATOM 976 N N . GLU A 1 122 ? 3.946 -4.458 19.458 1.00 50.84 122 GLU A N 1
ATOM 977 C CA . GLU A 1 122 ? 4.343 -5.865 19.365 1.00 50.84 122 GLU A CA 1
ATOM 978 C C . GLU A 1 122 ? 3.183 -6.811 19.722 1.00 50.84 122 GLU A C 1
ATOM 980 O O . GLU A 1 122 ? 2.545 -6.676 20.766 1.00 50.84 122 GLU A O 1
ATOM 985 N N . ASN A 1 123 ? 2.955 -7.800 18.852 1.00 53.19 123 ASN A N 1
ATOM 986 C CA . ASN A 1 123 ? 2.104 -8.973 19.075 1.00 53.19 123 ASN A CA 1
ATOM 987 C C . ASN A 1 123 ? 0.654 -8.676 19.482 1.00 53.19 123 ASN A C 1
ATOM 989 O O . ASN A 1 123 ? 0.120 -9.272 20.421 1.00 53.19 123 ASN A O 1
ATOM 993 N N . THR A 1 124 ? -0.017 -7.794 18.742 1.00 59.59 124 THR A N 1
ATOM 994 C CA . THR A 1 124 ? -1.449 -7.558 18.951 1.00 59.59 124 THR A CA 1
ATOM 995 C C . THR A 1 124 ? -2.274 -8.490 18.065 1.00 59.59 124 THR A C 1
ATOM 997 O O . THR A 1 124 ? -2.303 -8.354 16.846 1.00 59.59 124 THR A O 1
ATOM 1000 N N . THR A 1 125 ? -2.980 -9.451 18.663 1.00 76.25 125 THR A N 1
ATOM 1001 C CA . THR A 1 125 ? -3.933 -10.296 17.931 1.00 76.25 125 THR A CA 1
ATOM 1002 C C . THR A 1 125 ? -5.123 -9.442 17.478 1.00 76.25 125 THR A C 1
ATOM 1004 O O . THR A 1 125 ? -5.974 -9.077 18.289 1.00 76.25 125 THR A O 1
ATOM 1007 N N . CYS A 1 126 ? -5.236 -9.162 16.176 1.00 81.62 126 CYS A N 1
ATOM 1008 C CA . CYS A 1 126 ? -6.318 -8.340 15.606 1.00 81.62 126 CYS A CA 1
ATOM 1009 C C . CYS A 1 126 ? -7.729 -8.951 15.751 1.00 81.62 126 CYS A C 1
ATOM 1011 O O . CYS A 1 126 ? -8.723 -8.326 15.390 1.00 81.62 126 CYS A O 1
ATOM 1013 N N . ALA A 1 127 ? -7.836 -10.176 16.280 1.00 80.50 127 ALA A N 1
ATOM 1014 C CA . ALA A 1 127 ? -9.076 -10.942 16.404 1.00 80.50 127 ALA A CA 1
ATOM 1015 C C . ALA A 1 127 ? -10.142 -10.282 17.297 1.00 80.50 127 ALA A C 1
ATOM 1017 O O . ALA A 1 127 ? -11.330 -10.516 17.093 1.00 80.50 127 ALA A O 1
ATOM 1018 N N . HIS A 1 128 ? -9.731 -9.465 18.270 1.00 83.62 128 HIS A N 1
ATOM 1019 C CA . HIS A 1 128 ? -10.649 -8.777 19.187 1.00 83.62 128 HIS A CA 1
ATOM 1020 C C . HIS A 1 128 ? -11.073 -7.386 18.698 1.00 83.62 128 HIS A C 1
ATOM 1022 O O . HIS A 1 128 ? -11.913 -6.749 19.329 1.00 83.62 128 HIS A O 1
ATOM 1028 N N . MET A 1 129 ? -10.501 -6.908 17.591 1.00 87.69 129 MET A N 1
ATOM 1029 C CA . MET A 1 129 ? -10.805 -5.597 17.027 1.00 87.69 129 MET A CA 1
ATOM 1030 C C . MET A 1 129 ? -11.905 -5.710 15.973 1.00 87.69 129 MET A C 1
ATOM 1032 O O . MET A 1 129 ? -12.056 -6.733 15.301 1.00 87.69 129 MET A O 1
ATOM 1036 N N . THR A 1 130 ? -12.662 -4.632 15.786 1.00 88.44 130 THR A N 1
ATOM 1037 C CA . THR A 1 130 ? -13.741 -4.569 14.792 1.00 88.44 130 THR A CA 1
ATOM 1038 C C . THR A 1 130 ? -13.635 -3.323 13.927 1.00 88.44 130 THR A C 1
ATOM 1040 O O . THR A 1 130 ? -13.127 -2.290 14.364 1.00 88.44 130 THR A O 1
ATOM 1043 N N . GLY A 1 131 ? -14.156 -3.415 12.702 1.00 89.69 131 GLY A N 1
ATOM 1044 C CA . GLY A 1 131 ? -14.190 -2.303 11.755 1.00 89.69 131 GLY A CA 1
ATOM 1045 C C . GLY A 1 131 ? -12.799 -1.747 11.459 1.00 89.69 131 GLY A C 1
ATOM 1046 O O . GLY A 1 131 ? -11.844 -2.492 11.265 1.00 89.69 131 GLY A O 1
ATOM 1047 N N . LEU A 1 132 ? -12.688 -0.422 11.479 1.00 88.50 132 LEU A N 1
ATOM 1048 C CA . LEU A 1 132 ? -11.491 0.307 11.070 1.00 88.50 132 LEU A CA 1
ATOM 1049 C C . LEU A 1 132 ? -10.237 -0.036 11.895 1.00 88.50 132 LEU A C 1
ATOM 1051 O O . LEU A 1 132 ? -9.135 -0.097 11.362 1.00 88.50 132 LEU A O 1
ATOM 1055 N N . GLN A 1 133 ? -10.397 -0.288 13.197 1.00 87.88 133 GLN A N 1
ATOM 1056 C CA . GLN A 1 133 ? -9.272 -0.649 14.063 1.00 87.88 133 GLN A CA 1
ATOM 1057 C C . GLN A 1 133 ? -8.712 -2.032 13.706 1.00 87.88 133 GLN A C 1
ATOM 1059 O O . GLN A 1 133 ? -7.498 -2.229 13.709 1.00 87.88 133 GLN A O 1
ATOM 1064 N N . LYS A 1 134 ? -9.595 -2.971 13.335 1.00 93.31 134 LYS A N 1
ATOM 1065 C CA . LYS A 1 134 ? -9.193 -4.282 12.819 1.00 93.31 134 LYS A CA 1
ATOM 1066 C C . LYS A 1 134 ? -8.426 -4.129 11.513 1.00 93.31 134 LYS A C 1
ATOM 1068 O O . LYS A 1 134 ? -7.365 -4.719 11.377 1.00 93.31 134 LYS A O 1
ATOM 1073 N N . ASP A 1 135 ? -8.937 -3.308 10.601 1.00 94.00 135 ASP A N 1
ATOM 1074 C CA . ASP A 1 135 ? -8.320 -3.063 9.298 1.00 94.00 135 ASP A CA 1
ATOM 1075 C C . ASP A 1 135 ? -6.893 -2.507 9.431 1.00 94.00 135 ASP A C 1
ATOM 1077 O O . ASP A 1 135 ? -5.977 -2.997 8.768 1.00 94.00 135 ASP A O 1
ATOM 1081 N N . TYR A 1 136 ? -6.673 -1.551 10.340 1.00 91.69 136 TYR A N 1
ATOM 1082 C CA . TYR A 1 136 ? -5.333 -1.034 10.634 1.00 91.69 136 TYR A CA 1
ATOM 1083 C C . TYR A 1 136 ? -4.418 -2.075 11.285 1.00 91.69 136 TYR A C 1
ATOM 1085 O O . TYR A 1 136 ? -3.281 -2.235 10.852 1.00 91.69 136 TYR A O 1
ATOM 1093 N N . CYS A 1 137 ? -4.915 -2.834 12.263 1.00 93.06 137 CYS A N 1
ATOM 1094 C CA . CYS A 1 137 ? -4.131 -3.898 12.888 1.00 93.06 137 CYS A CA 1
ATOM 1095 C C . CYS A 1 137 ? -3.731 -4.986 11.877 1.00 93.06 137 CYS A C 1
ATOM 1097 O O . CYS A 1 137 ? -2.576 -5.418 11.838 1.00 93.06 137 CYS A O 1
ATOM 1099 N N . THR A 1 138 ? -4.671 -5.414 11.026 1.00 93.50 138 THR A N 1
ATOM 1100 C CA . THR A 1 138 ? -4.425 -6.405 9.974 1.00 93.50 138 THR A CA 1
ATOM 1101 C C . THR A 1 138 ? -3.415 -5.879 8.963 1.00 93.50 138 THR A C 1
ATOM 1103 O O . THR A 1 138 ? -2.515 -6.627 8.588 1.00 93.50 138 THR A O 1
ATOM 1106 N N . ARG A 1 139 ? -3.502 -4.599 8.572 1.00 94.00 139 ARG A N 1
ATOM 1107 C CA . ARG A 1 139 ? -2.479 -3.949 7.744 1.00 94.00 139 ARG A CA 1
ATOM 1108 C C . ARG A 1 139 ? -1.107 -4.030 8.400 1.00 94.00 139 ARG A C 1
ATOM 1110 O O . ARG A 1 139 ? -0.169 -4.469 7.750 1.00 94.00 139 ARG A O 1
ATOM 1117 N N . ASP A 1 140 ? -0.988 -3.606 9.653 1.00 92.19 140 ASP A N 1
ATOM 1118 C CA . ASP A 1 140 ? 0.309 -3.532 10.333 1.00 92.19 140 ASP A CA 1
ATOM 1119 C C . ASP A 1 140 ? 0.939 -4.921 10.471 1.00 92.19 140 ASP A C 1
ATOM 1121 O O . ASP A 1 140 ? 2.121 -5.094 10.187 1.00 92.19 140 ASP A O 1
ATOM 1125 N N . THR A 1 141 ? 0.121 -5.930 10.786 1.00 92.06 141 THR A N 1
ATOM 1126 C CA . THR A 1 141 ? 0.548 -7.336 10.829 1.00 92.06 141 THR A CA 1
ATOM 1127 C C . THR A 1 141 ? 0.995 -7.830 9.451 1.00 92.06 141 THR A C 1
ATOM 1129 O O . THR A 1 141 ? 2.036 -8.463 9.323 1.00 92.06 141 THR A O 1
ATOM 1132 N N . ALA A 1 142 ? 0.226 -7.534 8.399 1.00 93.06 142 ALA A N 1
ATOM 1133 C CA . ALA A 1 142 ? 0.553 -7.937 7.033 1.00 93.06 142 ALA A CA 1
ATOM 1134 C C . ALA A 1 142 ? 1.858 -7.299 6.536 1.00 93.06 142 ALA A C 1
ATOM 1136 O O . ALA A 1 142 ? 2.666 -7.981 5.912 1.00 93.06 142 ALA A O 1
ATOM 1137 N N . VAL A 1 143 ? 2.069 -6.013 6.836 1.00 92.06 143 VAL A N 1
ATOM 1138 C CA . VAL A 1 143 ? 3.298 -5.280 6.503 1.00 92.06 143 VAL A CA 1
ATOM 1139 C C . VAL A 1 143 ? 4.488 -5.860 7.258 1.00 92.06 143 VAL A C 1
ATOM 1141 O O . VAL A 1 143 ? 5.507 -6.153 6.644 1.00 92.06 143 VAL A O 1
ATOM 1144 N N . GLN A 1 144 ? 4.347 -6.091 8.565 1.00 89.75 144 GLN A N 1
ATOM 1145 C CA . GLN A 1 144 ? 5.406 -6.675 9.386 1.00 89.75 144 GLN A CA 1
ATOM 1146 C C . GLN A 1 144 ? 5.810 -8.080 8.915 1.00 89.75 144 GLN A C 1
ATOM 1148 O O . GLN A 1 144 ? 6.993 -8.413 8.921 1.00 89.75 144 GLN A O 1
ATOM 1153 N N . ASP A 1 145 ? 4.837 -8.890 8.497 1.00 89.94 145 ASP A N 1
ATOM 1154 C CA . ASP A 1 145 ? 5.075 -10.256 8.030 1.00 89.94 145 ASP A CA 1
ATOM 1155 C C . ASP A 1 145 ? 5.466 -10.333 6.542 1.00 89.94 145 ASP A C 1
ATOM 1157 O O . ASP A 1 145 ? 5.801 -11.414 6.054 1.00 89.94 145 ASP A O 1
ATOM 1161 N N . GLY A 1 146 ? 5.381 -9.222 5.800 1.00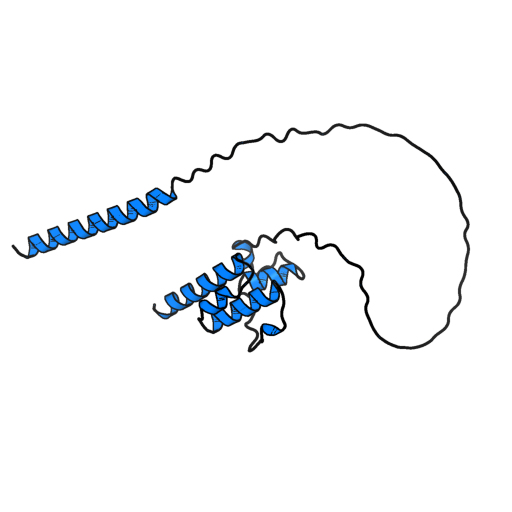 90.25 146 GLY A N 1
ATOM 1162 C CA . GLY A 1 146 ? 5.566 -9.195 4.346 1.00 90.25 146 GLY A CA 1
ATOM 1163 C C . GLY A 1 146 ? 4.532 -10.028 3.570 1.00 90.25 146 GLY A C 1
ATOM 1164 O O . GLY A 1 146 ? 4.788 -10.442 2.439 1.00 90.25 146 GLY A O 1
ATOM 1165 N N . ASP A 1 147 ? 3.367 -10.309 4.160 1.00 92.25 147 ASP A N 1
ATOM 1166 C CA . ASP A 1 147 ? 2.355 -11.199 3.586 1.00 92.25 147 ASP A CA 1
ATOM 1167 C C . ASP A 1 147 ? 1.218 -10.409 2.930 1.00 92.25 147 ASP A C 1
ATOM 1169 O O . ASP A 1 147 ? 0.261 -9.967 3.572 1.00 92.25 147 ASP A O 1
ATOM 1173 N N . ILE A 1 148 ? 1.297 -10.282 1.604 1.00 94.19 148 ILE A N 1
ATOM 1174 C CA . ILE A 1 148 ? 0.316 -9.532 0.814 1.00 94.19 148 ILE A CA 1
ATOM 1175 C C . ILE A 1 148 ? -1.091 -10.144 0.850 1.00 94.19 148 ILE A C 1
ATOM 1177 O O . ILE A 1 148 ? -2.069 -9.440 0.588 1.00 94.19 148 ILE A O 1
ATOM 1181 N N . THR A 1 149 ? -1.208 -11.440 1.162 1.00 94.94 149 THR A N 1
ATOM 1182 C CA . THR A 1 149 ? -2.502 -12.135 1.199 1.00 94.94 149 THR A CA 1
ATOM 1183 C C . THR A 1 149 ? -3.321 -11.716 2.415 1.00 94.94 149 THR A C 1
ATOM 1185 O O . THR A 1 149 ? -4.535 -11.569 2.308 1.00 94.94 149 THR A O 1
ATOM 1188 N N . LYS A 1 150 ? -2.663 -11.374 3.531 1.00 93.50 150 LYS A N 1
ATOM 1189 C CA . LYS A 1 150 ? -3.325 -10.827 4.728 1.00 93.50 150 LYS A CA 1
ATOM 1190 C C . LYS A 1 150 ? -3.972 -9.467 4.477 1.00 93.50 150 LYS A C 1
ATOM 1192 O O . LYS A 1 150 ? -4.948 -9.122 5.137 1.00 93.50 150 LYS A O 1
ATOM 1197 N N . CYS A 1 151 ? -3.490 -8.704 3.492 1.00 95.38 151 CYS A N 1
ATOM 1198 C CA . CYS A 1 151 ? -4.140 -7.453 3.107 1.00 95.38 151 CYS A CA 1
ATOM 1199 C C . CYS A 1 151 ? -5.555 -7.677 2.542 1.00 95.38 151 CYS A C 1
ATOM 1201 O O . CYS A 1 151 ? -6.371 -6.760 2.590 1.00 95.38 151 CYS A O 1
ATOM 1203 N N . ASP A 1 152 ? -5.871 -8.855 1.989 1.00 96.19 152 ASP A N 1
ATOM 1204 C CA . ASP A 1 152 ? -7.193 -9.122 1.404 1.00 96.19 152 ASP A CA 1
ATOM 1205 C C . ASP A 1 152 ? -8.309 -9.246 2.453 1.00 96.19 152 ASP A C 1
ATOM 1207 O O . ASP A 1 152 ? -9.475 -9.011 2.121 1.00 96.19 152 ASP A O 1
ATOM 1211 N N . ASP A 1 153 ? -7.947 -9.506 3.712 1.00 93.19 153 ASP A N 1
ATOM 1212 C CA . ASP A 1 153 ? -8.868 -9.580 4.852 1.00 93.19 153 ASP A CA 1
ATOM 1213 C C . ASP A 1 153 ? -9.341 -8.197 5.346 1.00 93.19 153 ASP A C 1
ATOM 1215 O O . ASP A 1 153 ? -10.255 -8.109 6.172 1.00 93.19 153 ASP A O 1
ATOM 1219 N N . ILE A 1 154 ? -8.736 -7.114 4.844 1.00 94.44 154 ILE A N 1
ATOM 1220 C CA . ILE A 1 154 ? -9.033 -5.727 5.222 1.00 94.44 154 ILE A CA 1
ATOM 1221 C C . ILE A 1 154 ? -10.322 -5.266 4.538 1.00 94.44 154 ILE A C 1
ATOM 1223 O O . ILE A 1 154 ? -10.397 -5.228 3.306 1.00 94.44 154 ILE A O 1
ATOM 1227 N N . GLY A 1 155 ? -11.328 -4.863 5.315 1.00 94.19 155 GLY A N 1
ATOM 1228 C CA . GLY A 1 155 ? -12.625 -4.417 4.800 1.00 94.19 155 GLY A CA 1
ATOM 1229 C C . GLY A 1 155 ? -12.529 -3.126 3.986 1.00 94.19 155 GLY A C 1
ATOM 1230 O O . GLY A 1 155 ? -13.051 -3.059 2.870 1.00 94.19 155 GLY A O 1
ATOM 1231 N N . ASP A 1 156 ? -11.819 -2.130 4.513 1.00 96.38 156 ASP A N 1
ATOM 1232 C CA . ASP A 1 156 ? -11.612 -0.841 3.858 1.00 96.38 156 ASP A CA 1
ATOM 1233 C C . ASP A 1 156 ? -10.683 -0.939 2.631 1.00 96.38 156 ASP A C 1
ATOM 1235 O O . ASP A 1 156 ? -9.526 -1.364 2.703 1.00 96.38 156 ASP A O 1
ATOM 1239 N N . SER A 1 157 ? -11.176 -0.504 1.468 1.00 95.00 157 SER A N 1
ATOM 1240 C CA . SER A 1 157 ? -10.424 -0.568 0.208 1.00 95.00 157 SER A CA 1
ATOM 1241 C C . SER A 1 157 ? -9.196 0.348 0.169 1.00 95.00 157 SER A C 1
ATOM 1243 O O . SER A 1 157 ? -8.219 0.039 -0.522 1.00 95.00 157 SER A O 1
ATOM 1245 N N . GLY A 1 158 ? -9.235 1.475 0.885 1.00 91.75 158 GLY A N 1
ATOM 1246 C CA . GLY A 1 158 ? -8.123 2.416 0.978 1.00 91.75 158 GLY A CA 1
ATOM 1247 C C . GLY A 1 158 ? -6.978 1.827 1.795 1.00 91.75 158 GLY A C 1
ATOM 1248 O O . GLY A 1 158 ? -5.847 1.765 1.308 1.00 91.75 158 GLY A O 1
ATOM 1249 N N . ILE A 1 159 ? -7.290 1.299 2.982 1.00 94.00 159 ILE A N 1
ATOM 1250 C CA . ILE A 1 159 ? -6.318 0.623 3.855 1.00 94.00 159 ILE A CA 1
ATOM 1251 C C . ILE A 1 159 ? -5.755 -0.622 3.162 1.00 94.00 159 ILE A C 1
ATOM 1253 O O . ILE A 1 159 ? -4.544 -0.837 3.169 1.00 94.00 159 ILE A O 1
ATOM 1257 N N . ARG A 1 160 ? -6.598 -1.402 2.474 1.00 96.81 160 ARG A N 1
ATOM 1258 C CA . ARG A 1 160 ? -6.161 -2.562 1.683 1.00 96.81 160 ARG A CA 1
ATOM 1259 C C . ARG A 1 160 ? -5.140 -2.187 0.613 1.00 96.81 160 ARG A C 1
ATOM 1261 O O . ARG A 1 160 ? -4.123 -2.859 0.459 1.00 96.81 160 ARG A O 1
ATOM 1268 N N . THR A 1 161 ? -5.413 -1.127 -0.142 1.00 95.56 161 THR A N 1
ATOM 1269 C CA . THR A 1 161 ? -4.506 -0.662 -1.201 1.00 95.56 161 THR A CA 1
ATOM 1270 C C . THR A 1 161 ? -3.186 -0.181 -0.606 1.00 95.56 161 THR A C 1
ATOM 1272 O O . THR A 1 161 ? -2.120 -0.536 -1.104 1.00 95.56 161 THR A O 1
ATOM 1275 N N . GLN A 1 162 ? -3.250 0.569 0.497 1.00 95.44 162 GLN A N 1
ATOM 1276 C CA . GLN A 1 162 ? -2.067 1.021 1.221 1.00 95.44 162 GLN A CA 1
ATOM 1277 C C . GLN A 1 162 ? -1.221 -0.157 1.726 1.00 95.44 162 GLN A C 1
ATOM 1279 O O . GLN A 1 162 ? -0.011 -0.144 1.532 1.00 95.44 162 GLN A O 1
ATOM 1284 N N . CYS A 1 163 ? -1.852 -1.181 2.307 1.00 96.00 163 CYS A N 1
ATOM 1285 C CA . CYS A 1 163 ? -1.201 -2.405 2.780 1.00 96.00 163 CYS A CA 1
ATOM 1286 C C . CYS A 1 163 ? -0.353 -3.058 1.679 1.00 96.00 163 CYS A C 1
ATOM 1288 O O . CYS A 1 163 ? 0.848 -3.263 1.846 1.00 96.00 163 CYS A O 1
ATOM 1290 N N . LYS A 1 164 ? -0.959 -3.301 0.509 1.00 96.31 164 LYS A N 1
ATOM 1291 C CA . LYS A 1 164 ? -0.275 -3.933 -0.630 1.00 96.31 164 LYS A CA 1
ATOM 1292 C C . LYS A 1 164 ? 0.857 -3.074 -1.182 1.00 96.31 164 LYS A C 1
ATOM 1294 O O . LYS A 1 164 ? 1.913 -3.600 -1.517 1.00 96.31 164 LYS A O 1
ATOM 1299 N N . ASN A 1 165 ? 0.635 -1.765 -1.287 1.00 95.00 165 ASN A N 1
ATOM 1300 C CA . ASN A 1 165 ? 1.664 -0.846 -1.762 1.00 95.00 165 ASN A CA 1
ATOM 1301 C C . ASN A 1 165 ? 2.857 -0.824 -0.812 1.00 95.00 165 ASN A C 1
ATOM 1303 O O . ASN A 1 165 ? 3.983 -0.904 -1.282 1.00 95.00 165 ASN A O 1
ATOM 1307 N N . ARG A 1 166 ? 2.609 -0.793 0.502 1.00 93.00 166 ARG A N 1
ATOM 1308 C CA . ARG A 1 166 ? 3.669 -0.759 1.506 1.00 93.00 166 ARG A CA 1
ATOM 1309 C C . ARG A 1 166 ? 4.552 -2.004 1.453 1.00 93.00 166 ARG A C 1
ATOM 1311 O O . ARG A 1 166 ? 5.760 -1.868 1.367 1.00 93.00 166 ARG A O 1
ATOM 1318 N N . ILE A 1 167 ? 3.949 -3.191 1.391 1.00 94.12 167 ILE A N 1
ATOM 1319 C CA . ILE A 1 167 ? 4.696 -4.455 1.262 1.00 94.12 167 ILE A CA 1
ATOM 1320 C C . ILE A 1 167 ? 5.519 -4.487 -0.033 1.00 94.12 167 ILE A C 1
ATOM 1322 O O . ILE A 1 167 ? 6.664 -4.929 -0.034 1.00 94.12 167 ILE A O 1
ATOM 1326 N N . ASN A 1 168 ? 4.955 -4.011 -1.147 1.00 92.94 168 ASN A N 1
ATOM 1327 C CA . ASN A 1 168 ? 5.686 -3.951 -2.413 1.00 92.94 168 ASN A CA 1
ATOM 1328 C C . ASN A 1 168 ? 6.852 -2.952 -2.370 1.00 92.94 168 ASN A C 1
ATOM 1330 O O . ASN A 1 168 ? 7.895 -3.231 -2.955 1.00 92.94 168 ASN A O 1
ATOM 1334 N N . GLU A 1 169 ? 6.672 -1.799 -1.722 1.00 90.50 169 GLU A N 1
ATOM 1335 C CA . GLU A 1 169 ? 7.740 -0.818 -1.496 1.00 90.50 169 GLU A CA 1
ATOM 1336 C C . GLU A 1 169 ? 8.860 -1.438 -0.652 1.00 90.50 169 GLU A C 1
ATOM 1338 O O . GLU A 1 169 ? 10.007 -1.433 -1.090 1.00 90.50 169 GLU A O 1
ATOM 1343 N N . ASP A 1 170 ? 8.516 -2.080 0.467 1.00 87.38 170 ASP A N 1
ATOM 1344 C CA . ASP A 1 170 ? 9.485 -2.723 1.358 1.00 87.38 170 ASP A CA 1
ATOM 1345 C C . ASP A 1 170 ? 10.270 -3.844 0.632 1.00 87.38 170 ASP A C 1
ATOM 1347 O O . ASP A 1 170 ? 11.486 -3.952 0.787 1.00 87.38 170 ASP A O 1
ATOM 1351 N N . PHE A 1 171 ? 9.618 -4.624 -0.244 1.00 86.44 171 PHE A N 1
ATOM 1352 C CA . PHE A 1 171 ? 10.286 -5.646 -1.069 1.00 86.44 171 PHE A CA 1
ATOM 1353 C C . PHE A 1 171 ? 11.252 -5.055 -2.110 1.00 86.44 171 PHE A C 1
ATOM 1355 O O . PHE A 1 171 ? 12.298 -5.639 -2.399 1.00 86.44 171 PHE A O 1
ATOM 1362 N N . ILE A 1 172 ? 10.899 -3.919 -2.717 1.00 85.56 172 ILE A N 1
ATOM 1363 C CA . ILE A 1 172 ? 11.764 -3.239 -3.692 1.00 85.56 172 ILE A CA 1
ATOM 1364 C C . ILE A 1 172 ? 12.981 -2.631 -2.987 1.00 85.56 172 ILE A C 1
ATOM 1366 O O . ILE A 1 172 ? 14.091 -2.730 -3.515 1.00 85.56 172 ILE A O 1
ATOM 1370 N N . ASP A 1 173 ? 12.776 -2.042 -1.809 1.00 81.69 173 ASP A N 1
ATOM 1371 C CA . ASP A 1 173 ? 13.831 -1.417 -1.013 1.00 81.69 173 ASP A CA 1
ATOM 1372 C C . ASP A 1 173 ? 14.818 -2.448 -0.434 1.00 81.69 173 ASP A C 1
ATOM 1374 O O . ASP A 1 173 ? 15.995 -2.136 -0.296 1.00 81.69 173 ASP A O 1
ATOM 1378 N N . GLU A 1 174 ? 14.392 -3.687 -0.156 1.00 78.06 174 GLU A N 1
ATOM 1379 C CA . GLU A 1 174 ? 15.287 -4.760 0.318 1.00 78.06 174 GLU A CA 1
ATOM 1380 C C . GLU A 1 174 ? 16.208 -5.324 -0.788 1.00 78.06 174 GLU A C 1
ATOM 1382 O O . GLU A 1 174 ? 17.283 -5.855 -0.5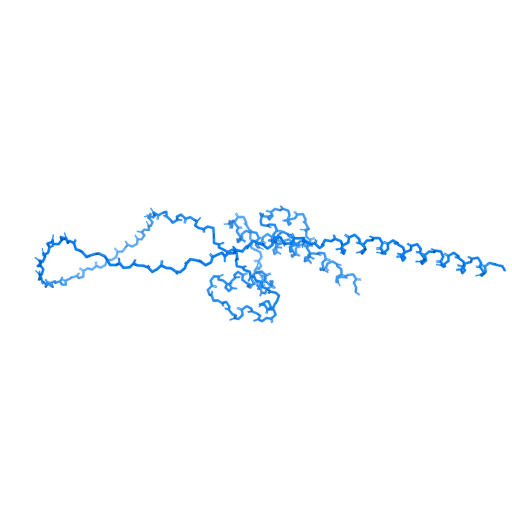05 1.00 78.06 174 GLU A O 1
ATOM 1387 N N . ILE A 1 175 ? 15.805 -5.219 -2.060 1.00 71.31 175 ILE A N 1
ATOM 1388 C CA . ILE A 1 175 ? 16.565 -5.751 -3.208 1.00 71.31 175 ILE A CA 1
ATOM 1389 C C . ILE A 1 175 ? 17.639 -4.770 -3.717 1.00 71.31 175 ILE A C 1
ATOM 1391 O O . ILE A 1 175 ? 18.571 -5.202 -4.407 1.00 71.31 175 ILE A O 1
ATOM 1395 N N . MET A 1 176 ? 17.517 -3.473 -3.416 1.00 56.34 176 MET A N 1
ATOM 1396 C CA . MET A 1 176 ? 18.462 -2.426 -3.841 1.00 56.34 176 MET A CA 1
ATOM 1397 C C . MET A 1 176 ? 19.604 -2.202 -2.848 1.00 56.34 176 MET A C 1
ATOM 1399 O O . MET A 1 176 ? 20.738 -1.993 -3.343 1.00 56.34 176 MET A O 1
#

Radius of gyration: 31.12 Å; chains: 1; bounding box: 80×50×94 Å

Sequence (176 aa):
MFKKILITLYIIMIAAALYFAYTIFASRNTTTEHIPADPIKRHLEKDEKQTSPNHIEAQEQEKSQEKEDENTKNSEEDVQKTQEISAAYIITRTDCDKMCTHYTGDKKEYCINFCGLATATENTTCAHMTGLQKDYCTRDTAVQDGDITKCDDIGDSGIRTQCKNRINEDFIDEIM

Secondary structure (DSSP, 8-state):
-HHHHHHHHHHHHHHHHHHHHHHHHHHHTT--------------------------------------------------------------HHHHHTTTTT--THHHHHHHHHTT-S---TT--GGG--THHHHHHHHHHHHHHT-TTGGGG-SSHHHHHHHHHHHHHHHHHHH-